Protein AF-A0A348PC47-F1 (afdb_monomer)

Mean predicted aligned error: 11.59 Å

Structure (mmCIF, N/CA/C/O backbone):
data_AF-A0A348PC47-F1
#
_entry.id   AF-A0A348PC47-F1
#
loop_
_atom_site.group_PDB
_atom_site.id
_atom_site.type_symbol
_atom_site.label_atom_id
_atom_site.label_alt_id
_atom_site.label_comp_id
_atom_site.label_asym_id
_atom_site.label_entity_id
_atom_site.label_seq_id
_atom_site.pdbx_PDB_ins_code
_atom_site.Cartn_x
_atom_site.Cartn_y
_atom_site.Cartn_z
_atom_site.occupancy
_atom_site.B_iso_or_equiv
_atom_site.auth_seq_id
_atom_site.auth_comp_id
_atom_site.auth_asym_id
_atom_site.auth_atom_id
_atom_site.pdbx_PDB_model_num
ATOM 1 N N . MET A 1 1 ? 6.773 21.310 -34.128 1.00 46.56 1 MET A N 1
ATOM 2 C CA . MET A 1 1 ? 5.710 20.501 -33.479 1.00 46.56 1 MET A CA 1
ATOM 3 C C . MET A 1 1 ? 6.368 19.428 -32.595 1.00 46.56 1 MET A C 1
ATOM 5 O O . MET A 1 1 ? 5.919 18.296 -32.573 1.00 46.56 1 MET A O 1
ATOM 9 N N . GLU A 1 2 ? 7.439 19.785 -31.868 1.00 53.72 2 GLU A N 1
ATOM 10 C CA . GLU A 1 2 ? 8.461 18.829 -31.376 1.00 53.72 2 GLU A CA 1
ATOM 11 C C . GLU A 1 2 ? 8.578 18.778 -29.841 1.00 53.72 2 GLU A C 1
ATOM 13 O O . GLU A 1 2 ? 9.305 17.958 -29.297 1.00 53.72 2 GLU A O 1
ATOM 18 N N . ALA A 1 3 ? 7.837 19.617 -29.110 1.00 52.53 3 ALA A N 1
ATOM 19 C CA . ALA A 1 3 ? 7.917 19.666 -27.645 1.00 52.53 3 ALA A CA 1
ATOM 20 C C . ALA A 1 3 ? 7.258 18.461 -26.938 1.00 52.53 3 ALA A C 1
ATOM 22 O O . ALA A 1 3 ? 7.448 18.278 -25.746 1.00 52.53 3 ALA A O 1
ATOM 23 N N . ARG A 1 4 ? 6.477 17.637 -27.655 1.00 56.22 4 ARG A N 1
ATOM 24 C CA . ARG A 1 4 ? 5.705 16.519 -27.072 1.00 56.22 4 ARG A CA 1
ATOM 25 C C . ARG A 1 4 ? 6.378 15.151 -27.192 1.00 56.22 4 ARG A C 1
ATOM 27 O O . ARG A 1 4 ? 5.897 14.196 -26.596 1.00 56.22 4 ARG A O 1
ATOM 34 N N . GLU A 1 5 ? 7.453 15.039 -27.968 1.00 55.25 5 GLU A N 1
ATOM 35 C CA . GLU A 1 5 ? 8.096 13.745 -28.240 1.00 55.25 5 GLU A CA 1
ATOM 36 C C . GLU A 1 5 ? 9.108 13.362 -27.146 1.00 55.25 5 GLU A C 1
ATOM 38 O O . GLU A 1 5 ? 9.226 12.190 -26.796 1.00 55.25 5 GLU A O 1
ATOM 43 N N . GLY A 1 6 ? 9.759 14.353 -26.522 1.00 59.22 6 GLY A N 1
ATOM 44 C CA . GLY A 1 6 ? 10.672 14.137 -25.391 1.00 59.22 6 GLY A CA 1
ATOM 45 C C . GLY A 1 6 ? 9.964 13.682 -24.110 1.00 59.22 6 GLY A C 1
ATOM 46 O O . GLY A 1 6 ? 10.425 12.753 -23.454 1.00 59.22 6 GLY A O 1
ATOM 47 N N . GLU A 1 7 ? 8.804 14.268 -23.795 1.00 59.38 7 GLU A N 1
ATOM 48 C CA . GLU A 1 7 ? 8.012 13.904 -22.607 1.00 59.38 7 GLU A CA 1
ATOM 49 C C . GLU A 1 7 ? 7.391 12.506 -22.717 1.00 59.38 7 GLU A C 1
ATOM 51 O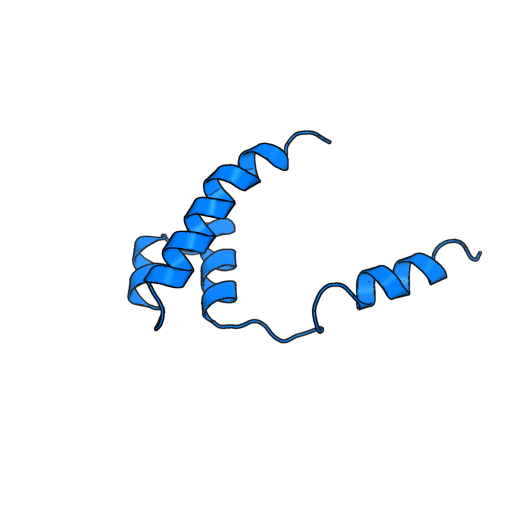 O . GLU A 1 7 ? 7.168 11.837 -21.709 1.00 59.38 7 GLU A O 1
ATOM 56 N N . LEU A 1 8 ? 7.139 12.026 -23.939 1.00 58.06 8 LEU A N 1
ATOM 57 C CA . LEU A 1 8 ? 6.533 10.717 -24.161 1.00 58.06 8 LEU A CA 1
ATOM 58 C C . LEU A 1 8 ? 7.440 9.581 -23.670 1.00 58.06 8 LEU A C 1
ATOM 60 O O . LEU A 1 8 ? 6.948 8.627 -23.074 1.00 58.06 8 LEU A O 1
ATOM 64 N N . LEU A 1 9 ? 8.759 9.690 -23.861 1.00 60.44 9 LEU A N 1
ATOM 65 C CA . LEU A 1 9 ? 9.709 8.697 -23.352 1.00 60.44 9 LEU A CA 1
ATOM 66 C C . LEU A 1 9 ? 9.753 8.659 -21.820 1.00 60.44 9 LEU A C 1
ATOM 68 O O . LEU A 1 9 ? 9.917 7.580 -21.252 1.00 60.44 9 LEU A O 1
ATOM 72 N N . ASP A 1 10 ? 9.591 9.802 -21.157 1.00 60.78 10 ASP A N 1
ATOM 73 C CA . ASP A 1 10 ? 9.564 9.874 -19.694 1.00 60.78 10 ASP A CA 1
ATOM 74 C C . ASP A 1 10 ? 8.239 9.355 -19.119 1.00 60.78 10 ASP A C 1
ATOM 76 O O . ASP A 1 10 ? 8.244 8.654 -18.106 1.00 60.78 10 ASP A O 1
ATOM 80 N N . ILE A 1 11 ? 7.119 9.581 -19.816 1.00 58.34 11 ILE A N 1
ATOM 81 C CA . ILE A 1 11 ? 5.820 8.970 -19.492 1.00 58.34 11 ILE A CA 1
ATOM 82 C C . ILE A 1 11 ? 5.876 7.444 -19.677 1.00 58.34 11 ILE A C 1
ATOM 84 O O . ILE A 1 11 ? 5.399 6.702 -18.822 1.00 58.34 11 ILE A O 1
ATOM 88 N N . ILE A 1 12 ? 6.501 6.956 -20.756 1.00 57.94 12 ILE A N 1
ATOM 89 C CA . ILE A 1 12 ? 6.637 5.517 -21.051 1.00 57.94 12 ILE A CA 1
ATOM 90 C C . ILE A 1 12 ? 7.551 4.804 -20.039 1.00 57.94 12 ILE A C 1
ATOM 92 O O . ILE A 1 12 ? 7.339 3.631 -19.737 1.00 57.94 12 ILE A O 1
ATOM 96 N N . LYS A 1 13 ? 8.551 5.494 -19.477 1.00 55.25 13 LYS A N 1
ATOM 97 C CA . LYS A 1 13 ? 9.443 4.949 -18.435 1.00 55.25 13 LYS A CA 1
ATOM 98 C C . LYS A 1 13 ? 8.802 4.887 -17.043 1.00 55.25 13 LYS A C 1
ATOM 100 O O . LYS A 1 13 ? 9.402 4.329 -16.121 1.00 5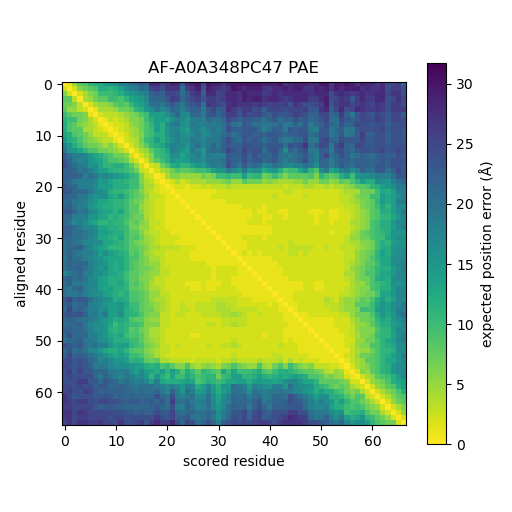5.25 13 LYS A O 1
ATOM 105 N N . GLY A 1 14 ? 7.602 5.439 -16.869 1.00 53.47 14 GLY A N 1
ATOM 106 C CA . GLY A 1 14 ? 6.869 5.444 -15.608 1.00 53.47 14 GLY A CA 1
ATOM 107 C C . GLY A 1 14 ? 6.313 4.067 -15.247 1.00 53.47 14 GLY A C 1
ATOM 108 O O . GLY A 1 14 ? 5.134 3.821 -15.460 1.00 53.47 14 GLY A O 1
ATOM 109 N N . ARG A 1 15 ? 7.165 3.217 -14.651 1.00 54.31 15 ARG A N 1
ATOM 110 C CA . ARG A 1 15 ? 6.911 1.824 -14.225 1.00 54.31 15 ARG A CA 1
ATOM 111 C C . ARG A 1 15 ? 6.591 0.891 -15.390 1.00 54.31 15 ARG A C 1
ATOM 113 O O . ARG A 1 15 ? 5.530 0.990 -15.984 1.00 54.31 15 ARG A O 1
ATOM 120 N N . GLU A 1 16 ? 7.503 -0.041 -15.660 1.00 53.81 16 GLU A N 1
ATOM 121 C CA . GLU A 1 16 ? 7.319 -1.273 -16.446 1.00 53.81 16 GLU A CA 1
ATOM 122 C C . GLU A 1 16 ? 5.846 -1.577 -16.782 1.00 53.81 16 GLU A C 1
ATOM 124 O O . GLU A 1 16 ? 5.107 -2.153 -15.980 1.00 53.81 16 GLU A O 1
ATOM 129 N N . ALA A 1 17 ? 5.400 -1.089 -17.943 1.00 55.56 17 ALA A N 1
ATOM 130 C CA . ALA A 1 17 ? 3.989 -0.986 -18.280 1.00 55.56 17 ALA A CA 1
ATOM 131 C C . ALA A 1 17 ? 3.287 -2.350 -18.173 1.00 55.56 17 ALA A C 1
ATOM 133 O O . ALA A 1 17 ? 3.516 -3.249 -18.980 1.00 55.56 17 ALA A O 1
ATOM 134 N N . GLY A 1 18 ? 2.414 -2.484 -17.170 1.00 61.56 18 GLY A N 1
ATOM 135 C CA . GLY A 1 18 ? 1.484 -3.606 -17.029 1.00 61.56 18 GLY A CA 1
ATOM 136 C C . GLY A 1 18 ? 1.783 -4.607 -15.911 1.00 61.56 18 GLY A C 1
ATOM 137 O O . GLY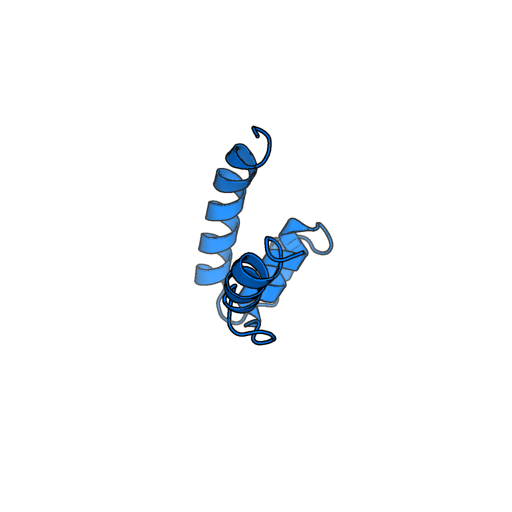 A 1 18 ? 0.924 -5.446 -15.641 1.00 61.56 18 GLY A O 1
ATOM 138 N N . MET A 1 19 ? 2.925 -4.528 -15.219 1.00 71.81 19 MET A N 1
ATOM 139 C CA . MET A 1 19 ? 3.182 -5.398 -14.063 1.00 71.81 19 MET A CA 1
ATOM 140 C C . MET A 1 19 ? 2.802 -4.704 -12.759 1.00 71.81 19 MET A C 1
ATOM 142 O O . MET A 1 19 ? 3.527 -3.867 -12.228 1.00 71.81 19 MET A O 1
ATOM 146 N N . GLN A 1 20 ? 1.643 -5.089 -12.234 1.00 78.06 20 GLN A N 1
ATOM 147 C CA . GLN A 1 20 ? 1.177 -4.691 -10.915 1.00 78.06 20 GLN A CA 1
ATOM 148 C C . GLN A 1 20 ? 1.148 -5.920 -10.017 1.00 78.06 20 GLN A C 1
ATOM 150 O O . GLN A 1 20 ? 0.421 -6.879 -10.280 1.00 78.06 20 GLN A O 1
ATOM 155 N N . ASP A 1 21 ? 1.948 -5.903 -8.954 1.00 85.62 21 ASP A N 1
ATOM 156 C CA . ASP A 1 21 ? 1.865 -6.951 -7.948 1.00 85.62 21 ASP A CA 1
ATOM 157 C C . ASP A 1 21 ? 0.543 -6.846 -7.167 1.00 85.62 21 ASP A C 1
ATOM 159 O O . ASP A 1 21 ? -0.075 -5.783 -7.051 1.00 85.62 21 ASP A O 1
ATOM 163 N N . PHE A 1 22 ? 0.096 -7.975 -6.621 1.00 90.31 22 PHE A N 1
ATOM 164 C CA . PHE A 1 22 ? -1.193 -8.064 -5.942 1.00 90.31 22 PHE A CA 1
ATOM 165 C C . PHE A 1 22 ? -1.305 -7.129 -4.726 1.00 90.31 22 PHE A C 1
ATOM 167 O O . PHE A 1 22 ? -2.367 -6.558 -4.483 1.00 90.31 22 PHE A O 1
ATOM 174 N N . THR A 1 23 ? -0.210 -6.914 -3.990 1.00 89.69 23 THR A N 1
ATOM 175 C CA . THR A 1 23 ? -0.192 -5.990 -2.848 1.00 89.69 23 THR A CA 1
ATOM 176 C C . THR A 1 23 ? -0.402 -4.553 -3.318 1.00 89.69 23 THR A C 1
ATOM 178 O O . THR A 1 23 ? -1.193 -3.832 -2.719 1.00 89.69 23 THR A O 1
ATOM 181 N N . THR A 1 24 ? 0.248 -4.147 -4.409 1.00 88.19 24 THR A N 1
ATOM 182 C CA . THR A 1 24 ? 0.067 -2.836 -5.046 1.00 88.19 24 THR A CA 1
ATOM 183 C C . THR A 1 24 ? -1.363 -2.658 -5.563 1.00 88.19 24 THR A C 1
ATOM 185 O O . THR A 1 24 ? -1.958 -1.610 -5.348 1.00 88.19 24 THR A O 1
ATOM 188 N N . ALA A 1 25 ? -1.985 -3.699 -6.126 1.00 91.75 25 ALA A N 1
ATOM 189 C CA . ALA A 1 25 ? -3.394 -3.631 -6.518 1.00 91.75 25 ALA A CA 1
ATOM 190 C C . ALA A 1 25 ? -4.348 -3.402 -5.339 1.00 91.75 25 ALA A C 1
ATOM 192 O O . ALA A 1 25 ? -5.281 -2.609 -5.438 1.00 91.75 25 ALA A O 1
ATOM 193 N N . LEU A 1 26 ? -4.112 -4.073 -4.211 1.00 94.19 26 LEU A N 1
ATOM 194 C CA . LEU A 1 26 ? -4.923 -3.889 -3.008 1.00 94.19 26 LEU A CA 1
ATOM 195 C C . LEU A 1 26 ? -4.757 -2.495 -2.401 1.00 94.19 26 LEU A C 1
ATOM 197 O O . LEU A 1 26 ? -5.721 -1.951 -1.871 1.00 94.19 26 LEU A O 1
ATOM 201 N N . VAL A 1 27 ? -3.558 -1.922 -2.494 1.00 91.62 27 VAL A N 1
ATOM 202 C CA . VAL A 1 27 ? -3.301 -0.535 -2.103 1.00 91.62 27 VAL A CA 1
ATOM 203 C C . VAL A 1 27 ? -4.167 0.422 -2.923 1.00 91.62 27 VAL A C 1
ATOM 205 O O . VAL A 1 27 ? -4.974 1.143 -2.340 1.00 91.62 27 VAL A O 1
ATOM 208 N N . ASP A 1 28 ? -4.092 0.344 -4.253 1.00 91.75 28 ASP A N 1
ATOM 209 C CA . ASP A 1 28 ? -4.852 1.216 -5.154 1.00 91.75 28 ASP A CA 1
ATOM 210 C C . ASP A 1 28 ? -6.370 1.115 -4.933 1.00 91.75 28 ASP A C 1
ATOM 212 O O . ASP A 1 28 ? -7.094 2.107 -5.029 1.00 91.75 28 ASP A O 1
ATOM 216 N N . LEU A 1 29 ? -6.875 -0.092 -4.654 1.00 94.25 29 LEU A N 1
ATOM 217 C CA . LEU A 1 29 ? -8.297 -0.324 -4.393 1.00 94.25 29 LEU A CA 1
ATOM 218 C C . LEU A 1 29 ? -8.759 0.304 -3.073 1.00 94.25 29 LEU A C 1
ATOM 220 O O . LEU A 1 29 ? -9.887 0.788 -3.000 1.00 94.25 29 LEU A O 1
ATOM 224 N N . VAL A 1 30 ? -7.911 0.296 -2.040 1.00 93.62 30 VAL A N 1
ATOM 225 C CA . VAL A 1 30 ? -8.205 0.970 -0.766 1.00 93.62 30 VAL A CA 1
ATOM 226 C C . VAL A 1 30 ? -8.140 2.486 -0.941 1.00 93.62 30 VAL A C 1
ATOM 228 O O . VAL A 1 30 ? -9.018 3.185 -0.449 1.00 93.62 30 VAL A O 1
ATOM 231 N N . GLU A 1 31 ? -7.143 2.997 -1.668 1.00 91.31 31 GLU A N 1
ATOM 232 C CA . GLU A 1 31 ? -6.987 4.434 -1.939 1.00 91.31 31 GLU A CA 1
ATOM 233 C C . GLU A 1 31 ? -8.156 5.034 -2.709 1.00 91.31 31 GLU A C 1
ATOM 235 O O . GLU A 1 31 ? -8.584 6.148 -2.425 1.00 91.31 31 GLU A O 1
ATOM 240 N N . LYS A 1 32 ? -8.688 4.284 -3.673 1.00 93.31 32 LYS A N 1
ATOM 241 C CA . LYS A 1 32 ? -9.861 4.681 -4.460 1.00 93.31 32 LYS A CA 1
ATOM 242 C C . LYS A 1 32 ? -11.185 4.360 -3.758 1.00 93.31 32 LYS A C 1
ATOM 244 O O . LYS A 1 32 ? -12.232 4.436 -4.391 1.00 93.31 32 LYS A O 1
ATOM 249 N N . GLU A 1 33 ? -11.132 3.960 -2.486 1.00 93.12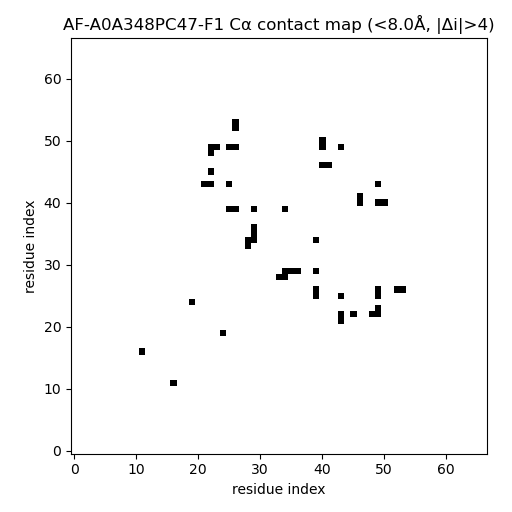 33 GLU A N 1
ATOM 250 C CA . GLU A 1 33 ? -12.286 3.629 -1.642 1.00 93.12 33 GLU A CA 1
ATOM 251 C C . GLU A 1 33 ? -13.193 2.521 -2.214 1.00 93.12 33 GLU A C 1
ATOM 253 O O . GLU A 1 33 ? -14.358 2.394 -1.840 1.00 93.12 33 GLU A O 1
ATOM 258 N N . PHE A 1 34 ? -12.665 1.664 -3.093 1.00 96.50 34 PHE A N 1
ATOM 259 C CA . PHE A 1 34 ? -13.411 0.524 -3.633 1.00 96.50 34 PHE A CA 1
ATOM 260 C C . PHE A 1 34 ? -13.542 -0.618 -2.622 1.00 96.50 34 PHE A C 1
ATOM 262 O O . PHE A 1 34 ? -14.505 -1.383 -2.681 1.00 96.50 34 PHE A O 1
ATOM 269 N N . ILE A 1 35 ? -12.579 -0.754 -1.704 1.00 95.06 35 ILE A N 1
ATOM 270 C CA . ILE A 1 35 ? -12.601 -1.752 -0.628 1.00 95.06 35 ILE A CA 1
ATOM 271 C C . ILE A 1 35 ? -12.127 -1.149 0.695 1.00 95.06 35 ILE A C 1
ATOM 273 O O . ILE A 1 35 ? -11.275 -0.265 0.731 1.00 95.06 35 ILE A O 1
ATOM 277 N N . HIS A 1 36 ? -12.624 -1.685 1.809 1.00 95.06 36 HIS A N 1
ATOM 278 C CA . HIS A 1 36 ? -12.150 -1.289 3.133 1.00 95.06 36 HIS A CA 1
ATOM 279 C C . HIS A 1 36 ? -10.773 -1.905 3.446 1.00 95.06 36 HIS A C 1
ATOM 281 O O . HIS A 1 36 ? -10.490 -3.050 3.081 1.00 95.06 36 HIS A O 1
ATOM 287 N N . GLN A 1 37 ? -9.935 -1.194 4.211 1.00 92.19 37 GLN A N 1
ATOM 288 C CA . GLN A 1 37 ? -8.591 -1.6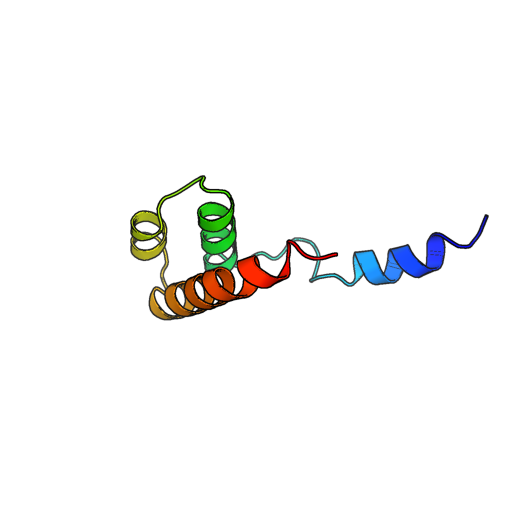51 4.597 1.00 92.19 37 GLN A CA 1
ATOM 289 C C . GLN A 1 37 ? -8.592 -3.042 5.259 1.00 92.19 37 GLN A C 1
ATOM 291 O O . GLN A 1 37 ? -7.708 -3.857 5.000 1.00 92.19 37 GLN A O 1
ATOM 296 N N . SER A 1 38 ? -9.589 -3.346 6.093 1.00 94.56 38 SER A N 1
ATOM 297 C CA . SER A 1 38 ? -9.708 -4.665 6.737 1.00 94.56 38 SER A CA 1
ATOM 298 C C . SER A 1 38 ? -9.917 -5.808 5.738 1.00 94.56 38 SER A C 1
ATOM 300 O O . SER A 1 38 ? -9.455 -6.919 5.992 1.00 94.56 38 SER A O 1
ATOM 302 N N . VAL A 1 39 ? -10.579 -5.552 4.606 1.00 95.88 39 VAL A N 1
ATOM 303 C CA . VAL A 1 39 ? -10.791 -6.540 3.537 1.00 95.88 39 VAL A CA 1
ATOM 304 C C . VAL A 1 39 ? -9.485 -6.772 2.783 1.00 95.88 39 VAL A C 1
ATOM 306 O O . VAL A 1 39 ? -9.086 -7.916 2.569 1.00 95.88 39 VAL A O 1
ATOM 309 N N . ALA A 1 40 ? -8.764 -5.696 2.464 1.00 94.62 40 ALA A N 1
ATOM 310 C CA . ALA A 1 40 ? -7.466 -5.777 1.802 1.00 94.62 40 ALA A CA 1
ATOM 311 C C . ALA A 1 40 ? -6.437 -6.565 2.638 1.00 94.62 40 ALA A C 1
ATOM 313 O O . ALA A 1 40 ? -5.734 -7.427 2.115 1.00 94.62 40 ALA A O 1
ATOM 314 N N . LEU A 1 41 ? -6.403 -6.334 3.956 1.00 93.88 41 LEU A N 1
ATOM 315 C CA . LEU A 1 41 ? -5.500 -7.025 4.886 1.00 93.88 41 LEU A CA 1
ATOM 316 C C . LEU A 1 41 ? -5.785 -8.521 5.043 1.00 93.88 41 LEU A C 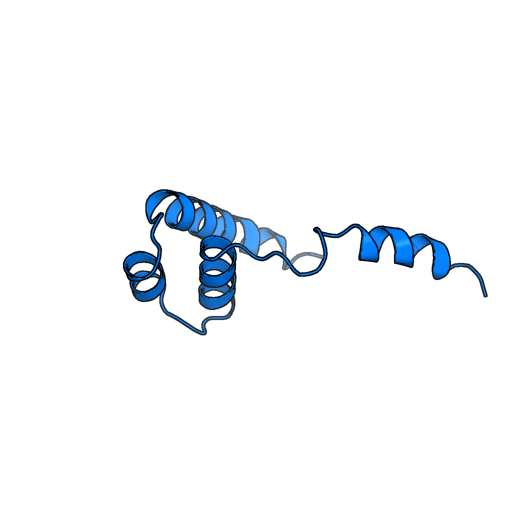1
ATOM 318 O O . LEU A 1 41 ? -4.852 -9.280 5.280 1.00 93.88 41 LEU A O 1
ATOM 322 N N . GLN A 1 42 ? -7.045 -8.938 4.923 1.00 94.94 42 GLN A N 1
ATOM 323 C CA . GLN A 1 42 ? -7.421 -10.356 4.953 1.00 94.94 42 GLN A CA 1
ATOM 324 C C . GLN A 1 42 ? -7.155 -11.060 3.620 1.00 94.94 42 GLN A C 1
ATOM 326 O O . GLN A 1 42 ? -7.000 -12.275 3.590 1.00 94.94 42 GLN A O 1
ATOM 331 N N . SER A 1 43 ? -7.109 -10.298 2.526 1.00 92.94 43 SER A N 1
ATOM 332 C CA . SER A 1 43 ? -6.973 -10.844 1.174 1.00 92.94 43 SER A CA 1
ATOM 333 C C . SER A 1 43 ? -5.516 -10.985 0.731 1.00 92.94 43 SER A C 1
ATOM 335 O O . SER A 1 43 ? -5.223 -11.809 -0.128 1.00 92.94 43 SER A O 1
ATOM 337 N N . THR A 1 44 ? -4.594 -10.191 1.287 1.00 92.06 44 THR A N 1
ATOM 338 C CA . THR A 1 44 ? -3.179 -10.206 0.888 1.00 92.06 44 THR A CA 1
ATOM 339 C C . THR A 1 44 ? -2.389 -11.374 1.501 1.00 92.06 44 THR A C 1
ATOM 341 O O . THR A 1 44 ? -2.531 -11.650 2.692 1.00 92.06 44 THR A O 1
ATOM 344 N N . PRO A 1 45 ? -1.462 -12.008 0.751 1.00 90.31 45 PRO A N 1
ATOM 345 C CA . PRO A 1 45 ? -0.488 -12.945 1.312 1.00 90.31 45 PRO A CA 1
ATOM 346 C C . PRO A 1 45 ? 0.618 -12.251 2.131 1.00 90.31 45 PRO A C 1
ATOM 348 O O . PRO A 1 45 ? 1.407 -12.928 2.784 1.00 90.31 45 PRO A O 1
ATOM 351 N N . LYS A 1 46 ? 0.710 -10.912 2.089 1.00 91.50 46 LYS A N 1
ATOM 352 C CA . LYS A 1 46 ? 1.750 -10.113 2.760 1.00 91.50 46 LYS A CA 1
ATOM 353 C C . LYS A 1 46 ? 1.143 -8.940 3.552 1.00 91.50 46 LYS A C 1
ATOM 355 O O . LYS A 1 46 ? 1.266 -7.779 3.147 1.00 91.50 46 LYS A O 1
ATOM 360 N N . PRO A 1 47 ? 0.478 -9.203 4.690 1.00 92.19 47 PRO A N 1
ATOM 361 C CA . PRO A 1 47 ? -0.259 -8.180 5.437 1.00 92.19 47 PRO A CA 1
ATOM 362 C C . PRO A 1 47 ? 0.632 -7.073 6.011 1.00 92.19 47 PRO A C 1
ATOM 364 O O . PRO A 1 47 ? 0.202 -5.924 6.084 1.00 92.19 47 PRO A O 1
ATOM 367 N N . GLU A 1 48 ? 1.871 -7.375 6.398 1.00 92.69 48 GLU A N 1
ATOM 368 C CA . GLU A 1 48 ? 2.799 -6.383 6.960 1.00 92.69 48 GLU A CA 1
ATOM 369 C C . GLU A 1 48 ? 3.267 -5.366 5.911 1.00 92.69 48 GLU A C 1
ATOM 371 O O . GLU A 1 48 ? 3.208 -4.160 6.160 1.00 92.69 48 GLU A O 1
ATOM 376 N N . GLU A 1 49 ? 3.629 -5.834 4.711 1.00 91.50 49 GLU A N 1
ATOM 377 C CA . GLU A 1 49 ? 3.996 -4.982 3.571 1.00 91.50 49 GLU A CA 1
ATOM 378 C C . GLU A 1 49 ? 2.835 -4.048 3.194 1.00 91.50 49 GLU A C 1
ATOM 380 O O . GLU A 1 49 ? 3.021 -2.835 3.056 1.00 91.50 49 GLU A O 1
ATOM 385 N N . LEU A 1 50 ? 1.614 -4.593 3.119 1.00 92.62 50 LEU A N 1
ATOM 386 C CA . LEU A 1 50 ? 0.411 -3.815 2.826 1.00 92.62 50 LEU A CA 1
ATOM 387 C C . LEU A 1 50 ? 0.147 -2.741 3.894 1.00 92.62 50 LEU A C 1
ATOM 389 O O . LEU A 1 50 ? -0.130 -1.591 3.556 1.00 92.62 50 LEU A O 1
ATOM 393 N N . ARG A 1 51 ? 0.278 -3.074 5.188 1.00 91.88 51 ARG A N 1
ATOM 394 C CA . ARG A 1 51 ? 0.120 -2.098 6.286 1.00 91.88 51 ARG A CA 1
ATOM 395 C C . ARG A 1 51 ? 1.100 -0.940 6.164 1.00 91.88 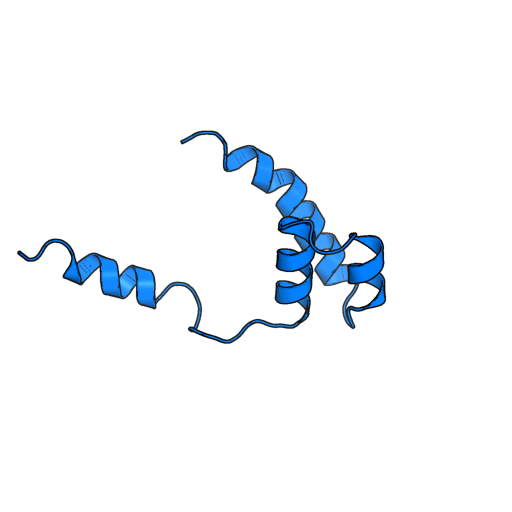51 ARG A C 1
ATOM 397 O O . ARG A 1 51 ? 0.709 0.204 6.384 1.00 91.88 51 ARG A O 1
ATOM 404 N N . MET A 1 52 ? 2.360 -1.227 5.842 1.00 91.75 52 MET A N 1
ATOM 405 C CA . MET A 1 52 ? 3.378 -0.189 5.686 1.00 91.75 52 MET A CA 1
ATOM 406 C C . MET A 1 52 ? 3.060 0.736 4.510 1.00 91.75 52 MET A C 1
ATOM 408 O O . MET A 1 52 ? 3.119 1.955 4.674 1.00 91.75 52 MET A O 1
ATOM 412 N N . ARG A 1 53 ? 2.646 0.184 3.361 1.00 89.06 53 ARG A N 1
ATOM 413 C CA . ARG A 1 53 ? 2.253 0.989 2.193 1.00 89.06 53 ARG A CA 1
ATOM 414 C C . ARG A 1 53 ? 1.047 1.881 2.479 1.00 89.06 53 ARG A C 1
ATOM 416 O O . ARG A 1 53 ? 1.108 3.079 2.223 1.00 89.06 53 ARG A O 1
ATOM 423 N N . LEU A 1 54 ? 0.001 1.334 3.101 1.00 89.19 54 LEU A N 1
ATOM 424 C CA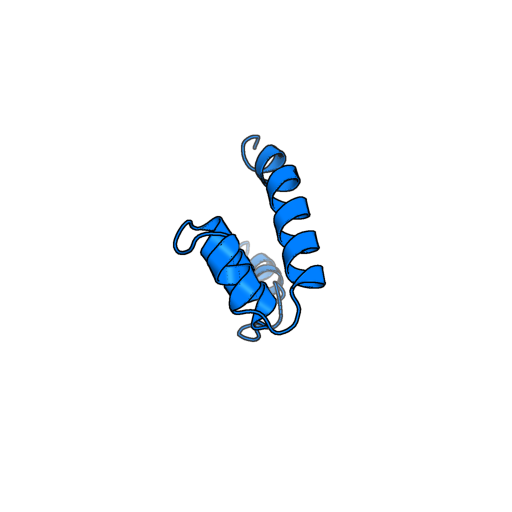 . LEU A 1 54 ? -1.201 2.099 3.454 1.00 89.19 54 LEU A CA 1
ATOM 425 C C . LEU A 1 54 ? -0.919 3.216 4.477 1.00 89.19 54 LEU A C 1
ATOM 427 O O . LEU A 1 54 ? -1.510 4.290 4.390 1.00 89.19 54 LEU A O 1
ATOM 431 N N . LYS A 1 55 ? 0.014 3.010 5.419 1.00 87.81 55 LYS A N 1
ATOM 432 C CA . LYS A 1 55 ? 0.472 4.082 6.324 1.00 87.81 55 LYS A CA 1
ATOM 433 C C . LYS A 1 55 ? 1.194 5.204 5.574 1.00 87.81 55 LYS A C 1
ATOM 435 O O . LYS A 1 55 ? 0.939 6.371 5.855 1.00 87.81 55 LYS A O 1
ATOM 440 N N . GLY A 1 56 ? 2.063 4.854 4.622 1.00 77.00 56 GLY A N 1
ATOM 441 C CA . GLY A 1 56 ? 2.784 5.828 3.796 1.00 77.00 56 GLY A CA 1
ATOM 442 C C . GLY A 1 56 ? 1.847 6.696 2.955 1.00 77.00 56 GLY A C 1
ATOM 443 O O . GLY A 1 56 ? 2.050 7.901 2.853 1.00 77.00 56 GLY A O 1
ATOM 444 N N . ILE A 1 57 ? 0.766 6.114 2.442 1.00 67.69 57 ILE A N 1
ATOM 445 C CA . ILE A 1 57 ? -0.280 6.834 1.708 1.00 67.69 57 ILE A CA 1
ATOM 446 C C . ILE A 1 57 ? -1.056 7.796 2.597 1.00 67.69 57 ILE A C 1
ATOM 448 O O . ILE A 1 57 ? -1.270 8.941 2.213 1.00 67.69 57 ILE A O 1
ATOM 452 N N . SER A 1 58 ? -1.434 7.378 3.808 1.00 60.00 58 SER A N 1
ATOM 453 C CA . SER A 1 58 ? -2.130 8.267 4.744 1.00 60.00 58 SER A CA 1
ATOM 454 C C . SER A 1 58 ? -1.308 9.515 5.091 1.00 60.00 58 SER A C 1
ATOM 456 O O . SER A 1 58 ? -1.892 10.536 5.445 1.00 60.00 58 SER A O 1
ATOM 458 N N . GLN A 1 59 ? 0.026 9.450 4.996 1.00 53.59 59 GLN A N 1
ATOM 459 C CA . GLN A 1 59 ? 0.907 10.609 5.169 1.00 53.59 59 GLN A CA 1
ATOM 460 C C . GLN A 1 59 ? 1.198 11.338 3.842 1.00 53.59 59 GLN A C 1
ATOM 462 O O . GLN A 1 59 ? 1.323 12.559 3.844 1.00 53.59 59 GLN A O 1
ATOM 467 N N . GLY A 1 60 ? 1.258 10.626 2.711 1.00 48.19 60 GLY A N 1
ATOM 468 C CA . GLY A 1 60 ? 1.508 11.168 1.367 1.00 48.19 60 GLY A CA 1
ATOM 469 C C . GLY A 1 60 ? 0.312 11.879 0.721 1.00 48.19 60 GLY A C 1
ATOM 470 O O . GLY A 1 60 ? 0.498 12.874 0.025 1.00 48.19 60 GLY A O 1
ATOM 471 N N . ALA A 1 61 ? -0.922 11.455 1.011 1.00 51.19 61 ALA A N 1
ATOM 472 C CA . ALA A 1 61 ? -2.148 12.112 0.545 1.00 51.19 61 ALA A CA 1
ATOM 473 C C . ALA A 1 61 ? -2.287 13.553 1.078 1.00 51.19 61 ALA A C 1
ATOM 475 O O . ALA A 1 61 ? -2.980 14.376 0.482 1.00 51.19 61 ALA A O 1
ATOM 476 N N . SER A 1 62 ? -1.560 13.894 2.150 1.00 46.53 62 SER A N 1
ATOM 477 C CA . SER A 1 62 ? -1.437 15.268 2.648 1.00 46.53 62 SER A CA 1
ATOM 478 C C . SER A 1 62 ? -0.574 16.177 1.754 1.00 46.53 62 SER A C 1
ATOM 480 O O . SER A 1 62 ? -0.652 17.393 1.903 1.00 46.53 62 SER A O 1
ATOM 482 N N . PHE A 1 63 ? 0.234 15.629 0.837 1.00 47.66 63 PHE A N 1
ATOM 483 C CA . PHE A 1 63 ? 1.133 16.395 -0.041 1.00 47.66 63 PHE A CA 1
ATOM 484 C C . PHE A 1 63 ? 0.597 16.578 -1.471 1.00 47.66 63 PHE A C 1
ATOM 486 O O . PHE A 1 63 ? 1.093 17.433 -2.195 1.00 47.66 63 PHE A O 1
ATOM 493 N N . ALA A 1 64 ? -0.437 15.835 -1.882 1.00 50.53 64 ALA A N 1
ATOM 494 C CA . ALA A 1 64 ? -0.994 15.907 -3.240 1.00 50.53 64 ALA A CA 1
ATOM 495 C C . ALA A 1 64 ? -2.094 16.979 -3.430 1.00 50.53 64 ALA A C 1
ATOM 497 O O . ALA A 1 64 ? -2.641 17.105 -4.522 1.00 50.53 64 ALA A O 1
ATOM 498 N N . LYS A 1 65 ? -2.427 17.769 -2.395 1.00 45.16 65 LYS A N 1
ATOM 499 C CA . LYS A 1 65 ? -3.442 18.847 -2.450 1.00 45.16 65 LYS A CA 1
ATOM 500 C C . LYS A 1 65 ? -2.834 20.258 -2.385 1.00 45.16 65 LYS A C 1
ATOM 502 O O . LYS A 1 65 ? -3.431 21.172 -1.822 1.00 45.16 65 LYS A O 1
ATOM 507 N N . GLY A 1 66 ? -1.628 20.431 -2.917 1.00 46.25 66 GLY A N 1
ATOM 508 C CA . GLY A 1 66 ? -0.899 21.699 -2.872 1.00 46.25 66 GLY A CA 1
ATOM 509 C C . GLY A 1 66 ? 0.067 21.858 -4.039 1.00 46.25 66 GLY A C 1
ATOM 510 O O . GLY A 1 66 ? 1.267 21.976 -3.813 1.00 46.25 66 GLY A O 1
ATOM 511 N N . ALA 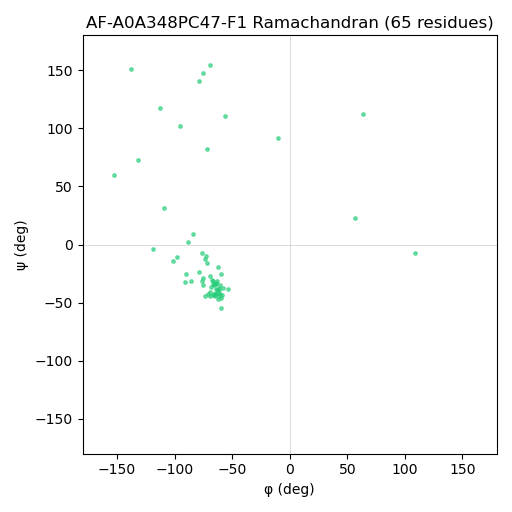A 1 67 ? -0.455 21.827 -5.263 1.00 38.28 67 ALA A N 1
ATOM 512 C CA . ALA A 1 67 ? 0.202 22.320 -6.471 1.00 38.28 67 ALA A CA 1
ATOM 513 C C . ALA A 1 67 ? -0.868 22.875 -7.415 1.00 38.28 67 ALA A C 1
ATOM 515 O O . ALA A 1 67 ? -1.923 22.208 -7.540 1.00 38.28 67 ALA A O 1
#

Radius of gyration: 15.72 Å; Cα contacts (8 Å, |Δi|>4): 27; chains: 1; bounding box: 24×35×40 Å

Sequence (67 aa):
MEAREGELLDIIKGREAGMQDFTTALVDLVEKEFIHQSVALQSTPKPEELRMRLKGISQGASFAKGA

Solvent-accessible surface area (backbone atoms only — not comparable to full-atom values): 4237 Å² total; per-residue (Å²): 142,67,84,65,64,67,55,48,58,58,60,62,64,62,58,70,84,85,76,72,56,70,61,60,51,44,49,54,35,36,75,69,65,75,44,57,65,71,58,44,48,72,70,41,98,52,44,67,63,43,53,53,53,54,53,52,44,72,61,48,63,72,62,77,80,74,129

pLDDT: mean 74.94, std 19.07, range [38.28, 96.5]

Secondary structure (DSSP, 8-state):
--TTHHHHHHHHTSSSTT---HHHHHHHHHHTTSS-HHHHHHH-S-HHHHHHHHHHHHHHTTTTT--

Foldseek 3Di:
DPPPPVVVVVVVPPPDPPDDDLLNVLLVCVVVVVDPLVVSCVPDPCNPVSVVSNVVCVVCVVVPPDD

Nearest PDB structures (foldseek):
  6o8z-assembly1_o  TM=3.043E-01  e=8.495E+00  Enterococcus faecalis
  8glv-assembly1_Lg  TM=2.847E-01  e=6.611E+00  Chlamydomonas reinhardtii